Protein AF-A0A3D1CK07-F1 (afdb_monomer_lite)

Radius of gyration: 17.23 Å; chains: 1; bounding box: 51×22×48 Å

Secondary structure (DSSP, 8-state):
------EEEEEEE--STTEEHHHHHHHHSS--HHHHHHHHHTT-EEEEETTEEEE---TTPEEPTT-EEEEEEEHHHHH--PPPP---EE-SS-EE-

pLDDT: mean 89.14, std 11.76, range [35.75, 97.38]

Structure (mmCIF, N/CA/C/O backbone):
data_AF-A0A3D1CK07-F1
#
_entry.id   AF-A0A3D1CK07-F1
#
loop_
_atom_site.group_PDB
_atom_site.id
_atom_site.type_symbol
_atom_site.label_atom_id
_atom_site.label_alt_id
_atom_site.label_comp_id
_atom_site.label_asym_id
_atom_site.label_entity_id
_atom_site.label_seq_id
_atom_site.pdbx_PDB_ins_code
_atom_site.Cartn_x
_atom_site.Cartn_y
_atom_site.Cartn_z
_atom_site.occupancy
_atom_site.B_iso_or_equiv
_atom_site.auth_seq_id
_atom_site.auth_comp_id
_atom_site.auth_asym_id
_atom_site.auth_atom_id
_atom_site.pdbx_PDB_model_num
ATOM 1 N N . MET A 1 1 ? -25.700 5.370 -16.695 1.00 35.75 1 MET A N 1
ATOM 2 C CA . MET A 1 1 ? -25.420 4.467 -15.561 1.00 35.75 1 MET A CA 1
ATOM 3 C C . MET A 1 1 ? -24.383 5.158 -14.708 1.00 35.75 1 MET A C 1
ATOM 5 O O . MET A 1 1 ? -23.292 5.409 -15.203 1.00 35.75 1 MET A O 1
ATOM 9 N N . SER A 1 2 ? -24.767 5.603 -13.516 1.00 37.09 2 SER A N 1
ATOM 10 C CA . SER A 1 2 ? -23.897 6.374 -12.630 1.00 37.09 2 SER A CA 1
ATOM 11 C C . SER A 1 2 ? -22.783 5.462 -12.141 1.00 37.09 2 SER A C 1
ATOM 13 O O . SER A 1 2 ? -22.977 4.671 -11.224 1.00 37.09 2 SER A O 1
ATOM 15 N N . ASP A 1 3 ? -21.649 5.513 -12.829 1.00 44.81 3 ASP A N 1
ATOM 16 C CA . ASP A 1 3 ? -20.440 4.799 -12.460 1.00 44.81 3 ASP A CA 1
ATOM 17 C C . ASP A 1 3 ? -19.940 5.429 -11.156 1.00 44.81 3 ASP A C 1
ATOM 19 O O . ASP A 1 3 ? -19.234 6.444 -11.159 1.00 44.81 3 ASP A O 1
ATOM 23 N N . ASN A 1 4 ? -20.458 4.905 -10.037 1.00 49.38 4 ASN A N 1
ATOM 24 C CA . ASN A 1 4 ? -20.142 5.340 -8.689 1.00 49.38 4 ASN A CA 1
ATOM 25 C C . ASN A 1 4 ? -18.659 5.065 -8.503 1.00 49.38 4 ASN A C 1
ATOM 27 O O . ASN A 1 4 ? -18.219 3.952 -8.220 1.00 49.38 4 ASN A O 1
ATOM 31 N N . THR A 1 5 ? -17.882 6.093 -8.800 1.00 57.84 5 THR A N 1
ATOM 32 C CA . THR A 1 5 ? -16.437 6.065 -8.778 1.00 57.84 5 THR A CA 1
ATOM 33 C C . THR A 1 5 ? -16.081 6.009 -7.308 1.00 57.84 5 THR A C 1
ATOM 35 O O . THR A 1 5 ? -16.035 7.048 -6.659 1.00 57.84 5 THR A O 1
ATOM 38 N N . VAL A 1 6 ? -15.954 4.801 -6.750 1.00 82.06 6 VAL A N 1
ATOM 39 C CA . VAL A 1 6 ? -15.675 4.611 -5.325 1.00 82.06 6 VAL A CA 1
ATOM 40 C C . VAL A 1 6 ? -14.275 5.159 -5.055 1.00 82.06 6 VAL A C 1
ATOM 42 O O . VAL A 1 6 ? -13.268 4.463 -5.210 1.00 82.06 6 VAL A O 1
ATOM 45 N N . ARG A 1 7 ? -14.232 6.448 -4.720 1.00 92.62 7 ARG A N 1
ATOM 46 C CA . ARG A 1 7 ? -13.059 7.190 -4.292 1.00 92.62 7 ARG A CA 1
ATOM 47 C C . ARG A 1 7 ? -13.332 7.724 -2.900 1.00 92.62 7 ARG A C 1
ATOM 49 O O . ARG A 1 7 ? -14.269 8.491 -2.704 1.00 92.62 7 ARG A O 1
ATOM 56 N N . PHE A 1 8 ? -12.513 7.317 -1.946 1.00 94.56 8 PHE A N 1
ATOM 57 C CA . PHE A 1 8 ? -12.646 7.738 -0.562 1.00 94.56 8 PHE A CA 1
ATOM 58 C C . PHE A 1 8 ? -11.297 7.689 0.148 1.00 94.56 8 PHE A C 1
ATOM 60 O O . PHE A 1 8 ? -10.352 7.029 -0.295 1.00 94.56 8 PHE A O 1
ATOM 67 N N . GLU A 1 9 ? -11.220 8.393 1.270 1.00 95.75 9 GLU A N 1
ATOM 68 C CA . GLU A 1 9 ? -10.084 8.322 2.174 1.00 95.75 9 GLU A CA 1
ATOM 69 C C . GLU A 1 9 ? -10.527 7.905 3.572 1.00 95.75 9 GLU A C 1
ATOM 71 O O . GLU A 1 9 ? -11.620 8.249 4.014 1.00 95.75 9 GLU A O 1
ATOM 76 N N . LEU A 1 10 ? -9.662 7.174 4.268 1.00 94.88 10 LEU A N 1
ATOM 77 C CA . LEU A 1 10 ? -9.832 6.830 5.675 1.00 94.88 10 LEU A CA 1
ATOM 78 C C . LEU A 1 10 ? -8.572 7.182 6.446 1.00 94.88 10 LEU A C 1
ATOM 80 O O . LEU A 1 10 ? -7.461 7.052 5.932 1.00 94.88 10 LEU A O 1
ATOM 84 N N . LYS A 1 11 ? -8.763 7.609 7.692 1.00 95.69 11 LYS A N 1
ATOM 85 C CA . LYS A 1 11 ? -7.709 7.891 8.668 1.00 95.69 11 LYS A CA 1
ATOM 86 C C . LYS A 1 11 ? -8.148 7.259 9.985 1.00 95.69 11 LYS A C 1
ATOM 88 O O . LYS A 1 11 ? -9.051 7.768 10.636 1.00 95.69 11 LYS A O 1
ATOM 93 N N . ILE A 1 12 ? -7.552 6.124 10.325 1.00 94.25 12 ILE A N 1
ATOM 94 C CA . ILE A 1 12 ? -7.945 5.280 11.451 1.00 94.25 12 ILE A CA 1
ATOM 95 C C . ILE A 1 12 ? -6.827 5.333 12.498 1.00 94.25 12 ILE A C 1
ATOM 97 O O . ILE A 1 12 ? -5.721 4.848 12.224 1.00 94.25 12 ILE A O 1
ATOM 101 N N . PRO A 1 13 ? -7.058 5.948 13.670 1.00 93.50 13 PRO A N 1
ATOM 102 C CA . PRO A 1 13 ? -6.104 5.888 14.766 1.00 93.50 13 PRO A CA 1
ATOM 103 C C . PRO A 1 13 ? -6.043 4.459 15.315 1.00 93.50 13 PRO A C 1
ATOM 105 O O . PRO A 1 13 ? -7.063 3.809 15.531 1.00 93.50 13 P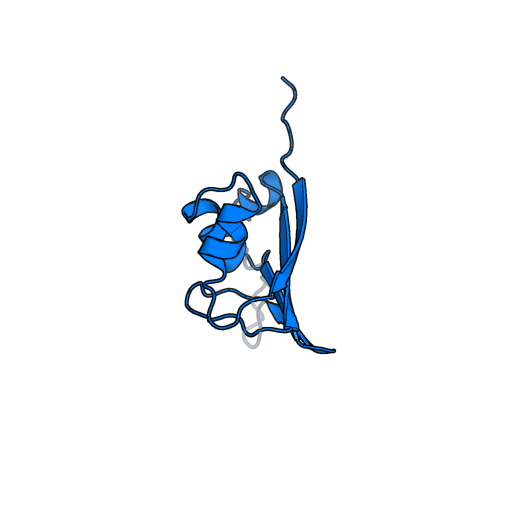RO A O 1
ATOM 108 N N . VAL A 1 14 ? -4.836 3.953 15.538 1.00 91.31 14 VAL A N 1
ATOM 109 C CA . VAL A 1 14 ? -4.622 2.626 16.114 1.00 91.31 14 VAL A CA 1
ATOM 110 C C . VAL A 1 14 ? -4.696 2.758 17.631 1.00 91.31 14 VAL A C 1
ATOM 112 O O . VAL A 1 14 ? -3.755 3.228 18.268 1.00 91.31 14 VAL A O 1
ATOM 115 N N . GLU A 1 15 ? -5.826 2.368 18.217 1.00 86.06 15 GLU A N 1
ATOM 116 C CA . GLU A 1 15 ? -6.035 2.455 19.669 1.00 86.06 15 GLU A CA 1
ATOM 117 C C . GLU A 1 15 ? -5.408 1.266 20.405 1.00 86.06 15 GLU A C 1
ATOM 119 O O . GLU A 1 15 ? -4.635 1.437 21.350 1.00 86.06 15 GLU A O 1
ATOM 124 N N . LYS A 1 16 ? -5.685 0.045 19.934 1.00 78.94 16 LYS A N 1
ATOM 125 C CA . LYS A 1 16 ? -5.120 -1.196 20.480 1.00 78.94 16 LYS A CA 1
ATOM 126 C C . LYS A 1 16 ? -3.889 -1.607 19.677 1.00 78.94 16 LYS A C 1
ATOM 128 O O . LYS A 1 16 ? -3.922 -1.652 18.451 1.00 78.94 16 LYS A O 1
ATOM 133 N N . GLY A 1 17 ? -2.792 -1.900 20.370 1.00 72.75 17 GLY A N 1
ATOM 134 C CA . GLY A 1 17 ? -1.575 -2.411 19.739 1.00 72.75 17 GLY A CA 1
ATOM 135 C C . GLY A 1 17 ? -1.724 -3.859 19.258 1.00 72.75 17 GLY A C 1
ATOM 136 O O . GLY A 1 17 ? -2.557 -4.607 19.761 1.00 72.75 17 GLY A O 1
ATOM 137 N N .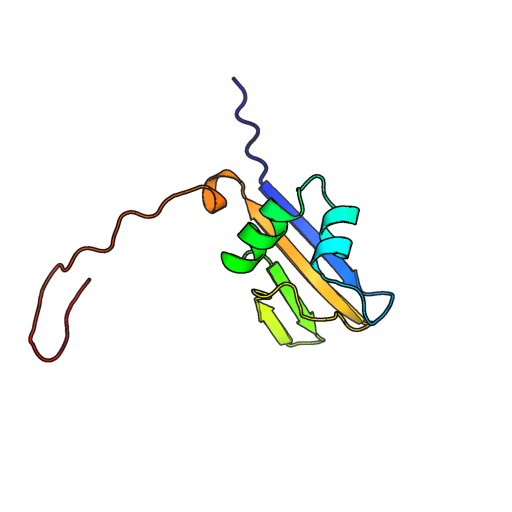 SER A 1 18 ? -0.871 -4.255 18.314 1.00 71.81 18 SER A N 1
ATOM 138 C CA . SER A 1 18 ? -0.816 -5.585 17.685 1.00 71.81 18 SER A CA 1
ATOM 139 C C . SER A 1 18 ? -2.019 -5.950 16.809 1.00 71.81 18 SER A C 1
ATOM 141 O O . SER A 1 18 ? -2.304 -7.128 16.609 1.00 71.81 18 SER A O 1
ATOM 143 N N . VAL A 1 19 ? -2.709 -4.954 16.250 1.00 81.31 19 VAL A N 1
ATOM 144 C CA . VAL A 1 19 ? -3.812 -5.188 15.309 1.00 81.31 19 VAL A CA 1
ATOM 145 C C . VAL A 1 19 ? -3.266 -5.358 13.890 1.00 81.31 19 VAL A C 1
ATOM 147 O O . VAL A 1 19 ? -2.337 -4.662 13.466 1.00 81.31 19 VAL A O 1
ATOM 150 N N . ASN A 1 20 ? -3.850 -6.299 13.149 1.00 89.19 20 ASN A N 1
ATOM 151 C CA . ASN A 1 20 ? -3.575 -6.505 11.733 1.00 89.19 20 ASN A CA 1
ATOM 152 C C . ASN A 1 20 ? -4.188 -5.364 10.906 1.00 89.19 20 ASN A C 1
ATOM 154 O O . ASN A 1 20 ? -5.387 -5.102 10.989 1.00 89.19 20 ASN A O 1
ATOM 158 N N . ALA A 1 21 ? -3.379 -4.720 10.064 1.00 90.56 21 ALA A N 1
ATOM 159 C CA . ALA A 1 21 ? -3.829 -3.616 9.219 1.00 90.56 21 ALA A CA 1
ATOM 160 C C . ALA A 1 21 ? -4.966 -3.999 8.257 1.00 90.56 21 ALA A C 1
ATOM 162 O O . ALA A 1 21 ? -5.792 -3.149 7.938 1.00 90.56 21 ALA A O 1
ATOM 163 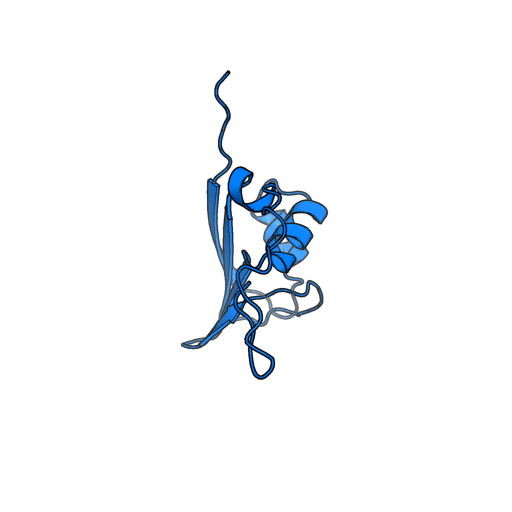N N . ILE A 1 22 ? -5.022 -5.253 7.788 1.00 92.25 22 ILE A N 1
ATOM 164 C CA . ILE A 1 22 ? -6.116 -5.702 6.913 1.00 92.25 22 ILE A CA 1
ATOM 165 C C . ILE A 1 22 ? -7.436 -5.719 7.664 1.00 92.25 22 ILE A C 1
ATOM 167 O O . ILE A 1 22 ? -8.423 -5.219 7.138 1.00 92.25 22 ILE A O 1
ATOM 171 N N . ASP A 1 23 ? -7.453 -6.331 8.846 1.00 90.88 23 ASP A N 1
ATOM 172 C CA . ASP A 1 23 ? -8.689 -6.500 9.605 1.00 90.88 23 ASP A CA 1
ATOM 173 C C . ASP A 1 23 ? -9.192 -5.131 10.075 1.00 90.88 23 ASP A C 1
ATOM 175 O O . ASP A 1 23 ? -10.350 -4.805 9.850 1.00 90.88 23 ASP A O 1
ATOM 179 N N . LEU A 1 24 ? -8.283 -4.256 10.528 1.00 91.56 24 LEU A N 1
ATOM 180 C CA . LEU A 1 24 ? -8.630 -2.873 10.857 1.00 91.56 24 LEU A CA 1
ATOM 181 C C . LEU A 1 24 ? -9.208 -2.102 9.659 1.00 91.56 24 LEU A C 1
ATOM 183 O O . LEU A 1 24 ? -10.126 -1.313 9.822 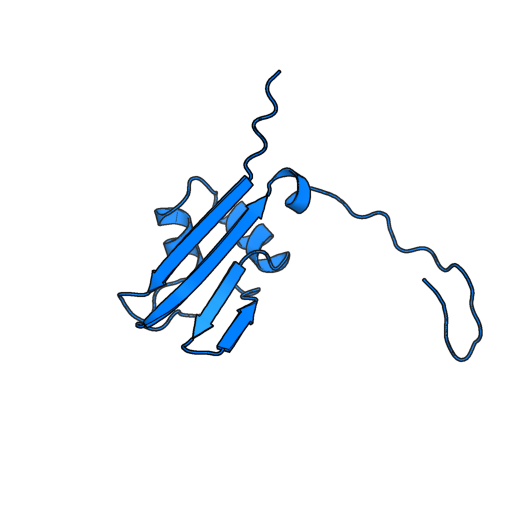1.00 91.56 24 LEU A O 1
ATOM 187 N N . LEU A 1 25 ? -8.698 -2.295 8.441 1.00 92.50 25 LEU A N 1
ATOM 188 C CA . LEU A 1 25 ? -9.291 -1.646 7.267 1.00 92.50 25 LEU A CA 1
ATOM 189 C C . LEU A 1 25 ? -10.649 -2.254 6.907 1.00 92.50 25 LEU A C 1
ATOM 191 O O . LEU A 1 25 ? -11.557 -1.508 6.555 1.00 92.50 25 LEU A O 1
ATOM 195 N N . ALA A 1 26 ? -10.794 -3.576 7.000 1.00 92.62 26 ALA A N 1
ATOM 196 C CA . ALA A 1 26 ? -12.036 -4.276 6.679 1.00 92.62 26 ALA A CA 1
ATOM 197 C C . ALA A 1 26 ? -13.185 -3.894 7.625 1.00 92.62 26 ALA A C 1
ATOM 199 O O . ALA A 1 26 ? -14.325 -3.813 7.185 1.00 92.62 26 ALA A O 1
ATOM 200 N N . ASP A 1 27 ? -12.882 -3.596 8.888 1.00 92.44 27 ASP A N 1
ATOM 201 C CA . ASP A 1 27 ? -13.883 -3.158 9.867 1.00 92.44 27 ASP A CA 1
ATOM 202 C C . ASP A 1 27 ? -14.358 -1.711 9.628 1.00 92.44 27 ASP A C 1
ATOM 204 O O . ASP A 1 27 ? -15.425 -1.313 10.089 1.00 92.44 27 ASP A O 1
ATOM 208 N N . HIS A 1 28 ? -13.578 -0.913 8.891 1.00 92.62 28 HIS A N 1
ATOM 209 C CA . HIS A 1 28 ? -13.832 0.511 8.656 1.00 92.62 28 HIS A CA 1
ATOM 210 C C . HIS A 1 28 ? -14.235 0.845 7.208 1.00 92.62 28 HIS A C 1
ATOM 212 O O . HIS A 1 28 ? -14.456 2.016 6.892 1.00 92.62 28 HIS A O 1
ATOM 218 N N . CYS A 1 29 ? -14.316 -0.142 6.307 1.00 91.00 29 CYS A N 1
ATOM 219 C CA . CYS A 1 29 ? -14.780 0.062 4.935 1.00 91.00 29 CYS A CA 1
ATOM 220 C C . CYS A 1 29 ? -15.404 -1.191 4.322 1.00 91.00 29 CYS A C 1
ATOM 222 O O . CYS A 1 29 ? -15.059 -2.312 4.669 1.00 91.00 29 CYS A O 1
ATOM 224 N N . GLU A 1 30 ? -16.247 -1.002 3.311 1.00 91.25 30 GLU A N 1
ATOM 225 C CA . GLU A 1 30 ? -16.895 -2.090 2.565 1.00 91.25 30 GLU A CA 1
ATOM 226 C C . GLU A 1 30 ? -15.975 -2.715 1.491 1.00 91.25 30 GLU A C 1
ATOM 228 O O . GLU A 1 30 ? -16.410 -3.072 0.396 1.00 91.25 30 GLU A O 1
ATOM 233 N N . LEU A 1 31 ? -14.670 -2.822 1.763 1.00 91.56 31 LEU A N 1
ATOM 234 C CA . LEU A 1 31 ? -13.722 -3.485 0.866 1.00 91.56 31 LEU A CA 1
ATOM 235 C C . LEU A 1 31 ? -13.469 -4.922 1.314 1.00 91.56 31 LEU A C 1
ATOM 237 O O . LEU A 1 31 ? -13.191 -5.202 2.479 1.00 91.56 31 LEU A O 1
ATOM 241 N N . SER A 1 32 ? -13.448 -5.848 0.357 1.00 92.69 32 SER A N 1
ATOM 242 C CA . SER A 1 32 ? -12.974 -7.205 0.626 1.00 92.69 32 SER A CA 1
ATOM 243 C C . SER A 1 32 ? -11.497 -7.202 1.037 1.00 92.69 32 SER A C 1
ATOM 245 O O . SER A 1 32 ? -10.691 -6.380 0.585 1.00 92.69 32 SER A O 1
ATOM 247 N N . ARG A 1 33 ? -11.082 -8.211 1.813 1.00 92.50 33 ARG A N 1
ATOM 248 C CA . ARG A 1 33 ? -9.664 -8.413 2.174 1.00 92.50 33 ARG A CA 1
ATOM 249 C C . ARG A 1 33 ? -8.745 -8.485 0.947 1.00 92.50 33 ARG A C 1
ATOM 251 O O . ARG A 1 33 ? -7.586 -8.080 1.024 1.00 92.50 33 ARG A O 1
ATOM 258 N N . GLN A 1 34 ? -9.241 -8.985 -0.188 1.00 92.75 34 GLN A N 1
ATOM 259 C CA . GLN A 1 34 ? -8.495 -9.018 -1.447 1.00 92.75 34 GLN A CA 1
ATOM 260 C C . GLN A 1 34 ? -8.286 -7.611 -2.025 1.00 92.75 34 GLN A C 1
ATOM 262 O O . GLN A 1 34 ? -7.157 -7.274 -2.383 1.00 92.75 34 GLN A O 1
ATOM 267 N N . GLN A 1 35 ? -9.329 -6.776 -2.060 1.00 93.25 35 GLN A N 1
ATOM 268 C CA . GLN A 1 35 ? -9.224 -5.377 -2.495 1.00 93.25 35 GLN A CA 1
ATOM 269 C C . GLN A 1 35 ? -8.283 -4.578 -1.589 1.00 93.25 35 GLN A C 1
ATOM 271 O O . GLN A 1 35 ? -7.472 -3.800 -2.087 1.00 93.25 35 GLN A O 1
ATOM 276 N N . ILE A 1 36 ? -8.320 -4.821 -0.276 1.00 93.75 36 ILE A N 1
ATOM 277 C CA . ILE A 1 36 ? -7.396 -4.193 0.678 1.00 93.75 36 ILE A CA 1
ATOM 278 C C . ILE A 1 36 ? -5.949 -4.599 0.372 1.00 93.75 36 ILE A C 1
ATOM 280 O O . ILE A 1 36 ? -5.087 -3.734 0.228 1.00 93.75 36 ILE A O 1
ATOM 284 N N . LYS A 1 37 ? -5.663 -5.897 0.185 1.00 93.75 37 LYS A N 1
ATOM 285 C CA . LYS A 1 37 ? -4.318 -6.372 -0.201 1.00 93.75 37 LYS A CA 1
ATOM 286 C C . LYS A 1 37 ? -3.841 -5.750 -1.514 1.00 93.75 37 LYS A C 1
ATOM 288 O O . LYS A 1 37 ? -2.684 -5.340 -1.616 1.00 93.75 37 LYS A O 1
ATOM 293 N N . GLN A 1 38 ? -4.724 -5.650 -2.505 1.00 93.88 38 GLN A N 1
ATOM 294 C CA . GLN A 1 38 ? -4.423 -5.011 -3.783 1.00 93.88 38 GLN A CA 1
ATOM 295 C C . GLN A 1 38 ? -4.087 -3.524 -3.581 1.00 93.88 38 GLN A C 1
ATOM 297 O O . GLN A 1 38 ? -3.039 -3.076 -4.048 1.00 93.88 38 GLN A O 1
ATOM 302 N N . ALA A 1 39 ? -4.900 -2.785 -2.821 1.00 94.38 39 ALA A N 1
ATOM 303 C CA . ALA A 1 39 ? -4.660 -1.385 -2.477 1.00 94.38 39 ALA A CA 1
ATOM 304 C C . ALA A 1 39 ? -3.316 -1.193 -1.744 1.00 94.38 39 ALA A C 1
ATOM 306 O O . ALA A 1 39 ? -2.524 -0.326 -2.119 1.00 94.38 39 ALA A O 1
ATOM 307 N N . MET A 1 40 ? -2.998 -2.049 -0.766 1.00 94.88 4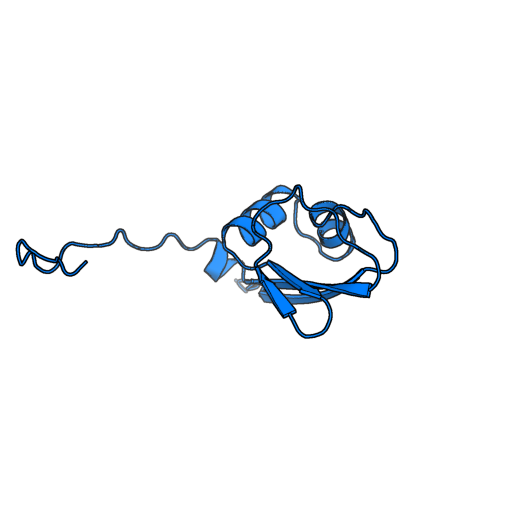0 MET A N 1
ATOM 308 C CA . MET A 1 40 ? -1.699 -2.056 -0.081 1.00 94.88 40 MET A CA 1
ATOM 309 C C . MET A 1 40 ? -0.545 -2.253 -1.070 1.00 94.88 40 MET A C 1
ATOM 311 O O . MET A 1 40 ? 0.394 -1.456 -1.091 1.00 94.88 40 MET A O 1
ATOM 315 N N . SER A 1 41 ? -0.624 -3.270 -1.935 1.00 94.06 41 SER A N 1
ATOM 316 C CA . SER A 1 41 ? 0.428 -3.566 -2.920 1.00 94.06 41 SER A CA 1
ATOM 317 C C . SER A 1 41 ? 0.658 -2.412 -3.904 1.00 94.06 41 SER A C 1
ATOM 319 O O . SER A 1 41 ? 1.803 -2.094 -4.230 1.00 94.06 41 SER A O 1
ATOM 321 N N . LYS A 1 42 ? -0.423 -1.717 -4.285 1.00 94.25 42 LYS A N 1
ATOM 322 C CA . LYS A 1 42 ? -0.422 -0.534 -5.157 1.00 94.25 42 LYS A CA 1
ATOM 323 C C . LYS A 1 42 ? -0.064 0.762 -4.417 1.00 94.25 42 LYS A C 1
ATOM 325 O O . LYS A 1 42 ? 0.011 1.822 -5.026 1.00 94.25 42 LYS A O 1
ATOM 330 N N . GLY A 1 43 ? 0.238 0.689 -3.118 1.00 93.81 43 GLY A N 1
ATOM 331 C CA . GLY A 1 43 ? 0.745 1.813 -2.329 1.00 93.81 43 GLY A CA 1
ATOM 332 C C . GLY A 1 43 ? -0.314 2.824 -1.886 1.00 93.81 43 GLY A C 1
ATOM 333 O O . GLY A 1 43 ? 0.051 3.946 -1.540 1.00 93.81 43 GLY A O 1
ATOM 334 N N . ALA A 1 44 ? -1.589 2.430 -1.877 1.00 95.62 44 ALA A N 1
ATOM 335 C CA . ALA A 1 44 ? -2.711 3.256 -1.427 1.00 95.62 44 ALA A CA 1
ATOM 336 C C . ALA A 1 44 ? -2.834 3.352 0.104 1.00 95.62 44 ALA A C 1
ATOM 338 O O . ALA A 1 44 ? -3.554 4.211 0.608 1.00 95.62 44 ALA A O 1
ATOM 339 N N . VAL A 1 45 ? -2.136 2.488 0.848 1.00 96.00 45 VAL A N 1
ATOM 340 C CA . VAL A 1 45 ? -2.165 2.459 2.316 1.00 96.00 45 VAL A CA 1
ATOM 341 C C . VAL A 1 45 ? -0.887 3.057 2.890 1.00 96.00 45 VAL A C 1
ATOM 343 O O . VAL A 1 45 ? 0.226 2.723 2.470 1.00 96.00 45 VAL A O 1
ATOM 346 N N . TRP A 1 46 ? -1.051 3.919 3.884 1.00 95.88 46 TRP A N 1
ATOM 347 C CA . TRP A 1 46 ? 0.013 4.624 4.579 1.00 95.88 46 TRP A CA 1
ATOM 348 C C . TRP A 1 46 ? -0.112 4.425 6.081 1.00 95.88 46 TRP A C 1
ATOM 350 O O . TRP A 1 46 ? -1.204 4.288 6.619 1.00 95.88 46 TRP A O 1
ATOM 360 N N . LEU A 1 47 ? 1.030 4.411 6.752 1.00 94.75 47 LEU A N 1
ATOM 361 C CA . LEU A 1 47 ? 1.127 4.347 8.197 1.00 94.75 47 LEU A CA 1
ATOM 362 C C . LEU A 1 47 ? 1.945 5.538 8.676 1.00 94.75 47 LEU A C 1
ATOM 364 O O . LEU A 1 47 ? 3.118 5.677 8.311 1.00 94.75 47 LEU A O 1
ATOM 368 N N . GLN A 1 48 ? 1.335 6.370 9.505 1.00 94.50 48 GLN A N 1
ATOM 369 C CA . GLN A 1 48 ? 1.989 7.489 10.154 1.00 94.50 48 GLN A CA 1
ATOM 370 C C . GLN A 1 48 ? 2.310 7.138 11.610 1.00 94.50 48 GLN A C 1
ATOM 372 O O . GLN A 1 48 ? 1.461 6.683 12.371 1.00 94.50 48 GLN A O 1
ATOM 377 N N . LYS A 1 49 ? 3.565 7.367 11.997 1.00 91.69 49 LYS A N 1
ATOM 378 C CA . LYS A 1 49 ? 4.090 7.211 13.354 1.00 91.69 49 LYS A CA 1
ATOM 379 C C . LYS A 1 49 ? 4.765 8.517 13.763 1.00 91.69 49 LYS A C 1
ATOM 381 O O . LYS A 1 49 ? 5.882 8.816 13.327 1.00 91.69 49 LYS A O 1
ATOM 386 N N . GLY A 1 50 ? 4.075 9.320 14.571 1.00 89.50 50 GLY A N 1
ATOM 387 C CA . GLY A 1 50 ? 4.509 10.678 14.906 1.00 89.50 50 GLY A CA 1
ATOM 388 C C . GLY A 1 50 ? 4.676 11.535 13.645 1.00 89.50 50 GLY A C 1
ATOM 389 O O . GLY A 1 50 ? 3.719 11.743 12.904 1.00 89.50 50 GLY A O 1
ATOM 390 N N . LYS A 1 51 ? 5.907 12.001 13.385 1.00 90.25 51 LYS A N 1
ATOM 391 C CA . LYS A 1 51 ? 6.265 12.806 12.198 1.00 90.25 51 LYS A CA 1
ATOM 392 C C . LYS A 1 51 ? 6.628 11.979 10.954 1.00 90.25 51 LYS A C 1
ATOM 394 O O . LYS A 1 51 ? 6.872 12.555 9.900 1.00 90.25 51 LYS A O 1
ATOM 399 N N . ARG A 1 52 ? 6.750 10.651 11.069 1.00 92.50 52 ARG A N 1
ATOM 400 C CA . ARG A 1 52 ? 7.174 9.780 9.961 1.00 92.50 52 ARG A CA 1
ATOM 401 C C . ARG A 1 52 ? 5.965 9.114 9.320 1.00 92.50 52 ARG A C 1
ATOM 403 O O . ARG A 1 52 ? 5.222 8.432 10.018 1.00 92.50 52 ARG A O 1
ATOM 410 N N . THR A 1 53 ? 5.842 9.218 8.002 1.00 94.19 53 THR A N 1
ATOM 411 C CA . THR A 1 53 ? 4.784 8.560 7.222 1.00 94.19 53 THR A CA 1
ATOM 412 C C . THR A 1 53 ? 5.415 7.639 6.188 1.00 94.19 53 THR A C 1
ATOM 414 O O . THR A 1 53 ? 6.324 8.037 5.463 1.00 94.19 53 THR A O 1
ATOM 417 N N . GLN A 1 54 ? 4.966 6.387 6.138 1.00 93.94 54 GLN A N 1
ATOM 418 C CA . GLN A 1 54 ? 5.510 5.370 5.237 1.00 93.94 54 GLN A CA 1
ATOM 419 C C . GLN A 1 54 ? 4.391 4.593 4.551 1.00 93.94 54 GLN A C 1
ATOM 421 O O . GLN A 1 54 ? 3.354 4.325 5.155 1.00 93.94 54 GLN A O 1
ATOM 426 N N . ARG A 1 55 ? 4.617 4.177 3.302 1.00 94.62 55 ARG A N 1
ATOM 427 C CA . ARG A 1 55 ? 3.685 3.290 2.599 1.00 94.62 55 ARG A CA 1
ATOM 428 C C . ARG A 1 55 ? 3.696 1.905 3.229 1.00 94.62 55 ARG A C 1
ATOM 430 O O . ARG A 1 55 ? 4.759 1.311 3.420 1.00 94.62 55 ARG A O 1
ATOM 437 N N . LEU A 1 56 ? 2.513 1.364 3.482 1.00 93.06 56 LEU A N 1
ATOM 438 C CA . LEU A 1 56 ? 2.342 0.021 4.003 1.00 93.06 56 LEU A CA 1
ATOM 439 C C . LEU A 1 56 ? 1.937 -0.935 2.878 1.00 93.06 56 LEU A C 1
ATOM 441 O O . LEU A 1 56 ? 0.767 -1.046 2.528 1.00 93.06 56 LEU A O 1
ATOM 445 N N . ARG A 1 57 ? 2.925 -1.632 2.306 1.00 89.81 57 ARG A N 1
ATOM 446 C CA . ARG A 1 57 ? 2.705 -2.541 1.165 1.00 89.81 57 ARG A CA 1
ATOM 447 C C . ARG A 1 57 ? 2.471 -4.002 1.537 1.00 89.81 57 ARG A C 1
ATOM 449 O O . ARG A 1 57 ? 1.927 -4.750 0.734 1.00 89.81 57 ARG A O 1
ATOM 456 N N . ARG A 1 58 ? 2.906 -4.426 2.728 1.00 82.44 58 ARG A N 1
ATOM 457 C CA . ARG A 1 58 ? 2.752 -5.807 3.208 1.00 82.44 58 ARG A CA 1
ATOM 458 C C . ARG A 1 58 ? 1.718 -5.873 4.323 1.00 82.44 58 ARG A C 1
ATOM 460 O O . ARG A 1 58 ? 1.772 -5.089 5.265 1.00 82.44 58 ARG A O 1
ATOM 467 N N . ALA A 1 59 ? 0.836 -6.858 4.209 1.00 74.00 59 ALA A N 1
ATOM 468 C CA . ALA A 1 59 ? -0.239 -7.156 5.150 1.00 74.00 59 ALA A CA 1
ATOM 469 C C . ALA A 1 59 ? 0.234 -7.632 6.530 1.00 74.00 59 ALA A C 1
ATOM 471 O O . ALA A 1 59 ? -0.496 -7.519 7.501 1.00 74.00 59 ALA A O 1
ATOM 472 N N . THR A 1 60 ? 1.446 -8.177 6.620 1.00 75.12 60 THR A N 1
ATOM 473 C CA . THR A 1 60 ? 1.961 -8.849 7.823 1.00 75.12 60 THR A CA 1
ATOM 474 C C . THR A 1 60 ? 2.515 -7.900 8.882 1.00 75.12 60 THR A C 1
ATOM 476 O O . THR A 1 60 ? 3.086 -8.353 9.871 1.00 75.12 60 THR A O 1
ATOM 479 N N . LYS A 1 61 ? 2.413 -6.583 8.683 1.00 76.25 61 LYS A N 1
ATOM 480 C CA . LYS A 1 61 ? 2.915 -5.624 9.663 1.00 76.25 61 LYS A CA 1
ATOM 481 C C . LYS A 1 61 ? 1.868 -5.403 10.750 1.00 76.25 61 LYS A C 1
ATOM 483 O O . LYS A 1 61 ? 0.780 -4.911 10.463 1.00 76.25 61 LYS A O 1
ATOM 488 N N . ASN A 1 62 ? 2.248 -5.695 11.987 1.00 83.25 62 ASN A N 1
ATOM 489 C CA . ASN A 1 62 ? 1.453 -5.345 13.156 1.00 83.25 62 ASN A CA 1
ATOM 490 C C . ASN A 1 62 ? 1.497 -3.833 13.393 1.00 83.25 62 ASN A C 1
ATOM 492 O O . ASN A 1 62 ? 2.559 -3.210 13.282 1.00 83.25 62 ASN A O 1
ATOM 496 N N . LEU A 1 63 ? 0.338 -3.264 13.714 1.00 86.12 63 LEU A N 1
ATOM 497 C CA . LEU A 1 63 ? 0.187 -1.853 14.047 1.00 86.12 63 LEU A CA 1
ATOM 498 C C . LEU A 1 63 ? 0.361 -1.640 15.549 1.00 86.12 63 LEU A C 1
ATOM 500 O O . LEU A 1 63 ? -0.118 -2.437 16.356 1.00 86.12 63 LEU A O 1
ATOM 504 N N . ASN A 1 64 ? 1.040 -0.565 15.935 1.00 86.12 64 ASN A N 1
ATOM 505 C CA . ASN A 1 64 ? 1.219 -0.203 17.339 1.00 86.12 64 ASN A CA 1
ATOM 506 C C . ASN A 1 64 ? 0.230 0.888 17.741 1.00 86.12 64 ASN A C 1
ATOM 508 O O . ASN A 1 64 ? -0.132 1.734 16.925 1.00 86.12 64 ASN A O 1
ATOM 512 N N . SER A 1 65 ? -0.156 0.897 19.018 1.00 88.12 65 SER A N 1
ATOM 513 C CA . SER A 1 65 ? -0.998 1.963 19.563 1.00 88.12 65 SER A CA 1
ATOM 514 C C . SER A 1 65 ? -0.345 3.337 19.354 1.00 88.12 65 SER A C 1
ATOM 516 O O . SER A 1 65 ? 0.876 3.478 19.481 1.00 88.12 65 SER A O 1
ATOM 518 N N . GLY A 1 66 ? -1.150 4.335 18.992 1.00 88.88 66 GLY A N 1
ATOM 519 C CA . GLY A 1 66 ? -0.694 5.695 18.689 1.00 88.88 66 GLY A CA 1
ATOM 520 C C . GLY A 1 66 ? -0.173 5.900 17.260 1.00 88.88 66 GLY A C 1
ATOM 521 O O . GLY A 1 66 ? 0.274 6.998 16.922 1.00 88.88 66 GLY A O 1
ATOM 522 N N . GLU A 1 67 ? -0.220 4.876 16.407 1.00 93.31 67 GLU A N 1
ATOM 523 C CA . GLU A 1 67 ? -0.014 5.025 14.963 1.00 93.31 67 GLU A CA 1
ATOM 524 C C . GLU A 1 67 ? -1.326 5.431 14.266 1.00 93.31 67 GLU A C 1
ATOM 526 O O . GLU A 1 67 ? -2.420 5.200 14.777 1.00 93.31 67 GLU A O 1
ATOM 531 N N . LEU A 1 68 ? -1.227 6.045 13.087 1.00 94.44 68 LEU A N 1
ATOM 532 C CA . LEU A 1 68 ? -2.374 6.428 12.263 1.00 94.44 68 LEU A CA 1
ATOM 533 C C . LEU A 1 68 ? -2.311 5.681 10.932 1.00 94.44 68 LEU A C 1
ATOM 535 O O . LEU A 1 68 ? -1.381 5.875 10.144 1.00 94.44 68 LEU A O 1
ATOM 539 N N . LEU A 1 69 ? -3.301 4.829 10.679 1.00 94.75 69 LEU A N 1
ATOM 540 C CA . LEU A 1 69 ? -3.443 4.116 9.418 1.00 94.75 69 LEU A CA 1
ATOM 541 C C . LEU A 1 69 ? -4.278 4.953 8.453 1.00 94.75 69 LEU A C 1
ATOM 543 O O . LEU A 1 69 ? -5.355 5.424 8.802 1.00 94.75 69 LEU A O 1
ATOM 547 N N . GLN A 1 70 ? -3.794 5.139 7.232 1.00 96.00 70 GLN A N 1
ATOM 548 C CA . GLN A 1 70 ? -4.474 5.932 6.218 1.00 96.00 70 GLN A CA 1
ATOM 549 C C . GLN A 1 70 ? -4.662 5.106 4.948 1.00 96.00 70 GLN A C 1
ATOM 551 O O . GLN A 1 70 ? -3.729 4.443 4.495 1.00 96.00 70 GLN A O 1
ATOM 556 N N . LEU A 1 71 ? -5.848 5.166 4.353 1.00 95.56 71 LEU A N 1
ATOM 557 C CA . LEU A 1 71 ? -6.156 4.548 3.064 1.00 95.56 71 LEU A CA 1
ATOM 558 C C . LEU A 1 71 ? -6.639 5.634 2.105 1.00 95.56 71 LEU A C 1
ATOM 560 O O . LEU A 1 71 ? -7.537 6.392 2.448 1.00 95.5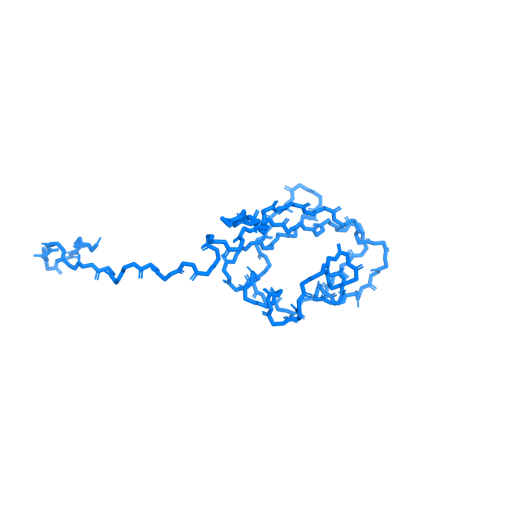6 71 LEU A O 1
ATOM 564 N N . TYR A 1 72 ? -6.068 5.667 0.904 1.00 95.69 72 TYR A N 1
ATOM 565 C CA . TYR A 1 72 ? -6.506 6.514 -0.205 1.00 95.69 72 TYR A CA 1
ATOM 566 C C . TYR A 1 72 ? -6.983 5.616 -1.339 1.00 95.69 72 TYR A C 1
ATOM 568 O O . TYR A 1 72 ? -6.187 5.167 -2.165 1.00 95.69 72 TYR A O 1
ATOM 576 N N . TYR A 1 73 ? -8.271 5.292 -1.340 1.00 95.12 73 TYR A N 1
ATOM 577 C CA . TYR A 1 73 ? -8.842 4.354 -2.292 1.00 95.12 73 TYR A CA 1
ATOM 578 C C . TYR A 1 73 ? -9.465 5.104 -3.465 1.00 95.12 73 TYR A C 1
ATOM 580 O O . TYR A 1 73 ? -10.252 6.025 -3.276 1.00 95.12 73 TYR A O 1
ATOM 588 N N . ASP A 1 74 ? -9.129 4.685 -4.678 1.00 94.50 74 ASP A N 1
ATOM 589 C CA . ASP A 1 74 ? -9.818 5.062 -5.907 1.00 94.50 74 ASP A CA 1
ATOM 590 C C . ASP A 1 74 ? -9.916 3.794 -6.751 1.00 94.50 74 ASP A C 1
ATOM 592 O O . ASP A 1 74 ? -8.904 3.294 -7.247 1.00 94.50 74 ASP A O 1
ATOM 596 N N . LYS A 1 75 ? -11.126 3.233 -6.863 1.00 92.12 75 LYS A N 1
ATOM 597 C CA . LYS A 1 75 ? -11.346 1.966 -7.567 1.00 92.12 75 LYS A CA 1
ATOM 598 C C . LYS A 1 75 ? -10.866 2.029 -9.013 1.00 92.12 75 LYS A C 1
ATOM 600 O O . LYS A 1 75 ? -10.193 1.109 -9.464 1.00 92.12 75 LYS A O 1
ATOM 605 N N . ARG A 1 76 ? -11.185 3.110 -9.731 1.00 91.44 76 ARG A N 1
ATOM 606 C CA . ARG A 1 76 ? -10.820 3.246 -11.146 1.00 91.44 76 ARG A CA 1
ATOM 607 C C . ARG A 1 76 ? -9.310 3.329 -11.301 1.00 91.44 76 ARG A C 1
ATOM 609 O O . ARG A 1 76 ? -8.770 2.656 -12.168 1.00 91.44 76 ARG A O 1
ATOM 616 N N . LEU A 1 77 ? -8.632 4.119 -10.470 1.00 91.62 77 LEU A N 1
ATOM 617 C CA . LEU A 1 77 ? -7.172 4.230 -10.514 1.00 91.62 77 LEU A CA 1
ATOM 618 C C . LEU A 1 77 ? -6.494 2.911 -10.138 1.00 91.62 77 LEU A C 1
ATOM 620 O O . LEU A 1 77 ? -5.517 2.510 -10.765 1.00 91.62 77 LEU A O 1
ATOM 624 N N . LEU A 1 78 ? -7.001 2.228 -9.113 1.00 92.06 78 LEU A N 1
ATOM 625 C CA . LEU A 1 78 ? -6.427 0.966 -8.676 1.00 92.06 78 LEU A CA 1
ATOM 626 C C . LEU A 1 78 ? -6.685 -0.146 -9.685 1.00 92.06 78 LEU A C 1
ATOM 628 O O . LEU A 1 78 ? -5.791 -0.954 -9.871 1.00 92.06 78 LEU A O 1
ATOM 632 N N . ASP A 1 79 ? -7.825 -0.198 -10.366 1.00 92.00 79 ASP A N 1
ATOM 633 C CA . ASP A 1 79 ? -8.126 -1.246 -11.352 1.00 92.00 79 ASP A CA 1
ATOM 634 C C . ASP A 1 79 ? -7.496 -0.983 -12.735 1.00 92.00 79 ASP A C 1
ATOM 636 O O . ASP A 1 79 ? -7.483 -1.875 -13.586 1.00 92.00 79 ASP A O 1
ATOM 640 N N . GLN A 1 80 ? -6.908 0.198 -12.961 1.00 92.19 80 GLN A N 1
ATOM 641 C CA . GLN A 1 80 ? -6.194 0.504 -14.200 1.00 92.19 80 GLN A CA 1
ATOM 642 C C . GLN A 1 80 ? -5.002 -0.431 -14.422 1.00 92.19 80 GLN A C 1
ATOM 644 O O . GLN A 1 80 ? -4.194 -0.700 -13.527 1.00 92.19 80 GLN A O 1
ATOM 649 N N . THR A 1 81 ? -4.875 -0.884 -15.667 1.00 91.56 81 THR A N 1
ATOM 650 C CA . THR A 1 81 ? -3.679 -1.567 -16.158 1.00 91.56 81 THR A CA 1
ATOM 651 C C . THR A 1 81 ? -2.825 -0.534 -16.890 1.00 91.56 81 THR A C 1
ATOM 653 O O . THR A 1 81 ? -3.277 -0.017 -17.913 1.00 91.56 81 THR A O 1
ATOM 656 N N . PRO A 1 82 ? -1.633 -0.176 -16.375 1.00 90.12 82 PRO A N 1
ATOM 657 C CA . PRO A 1 82 ? -0.760 0.757 -17.070 1.00 90.12 82 PRO A CA 1
ATOM 658 C C . PRO A 1 82 ? -0.288 0.142 -18.389 1.00 90.12 82 PRO A C 1
ATOM 660 O O . PRO A 1 82 ? -0.062 -1.068 -18.477 1.00 90.12 82 PRO A O 1
ATOM 663 N N . VAL A 1 83 ? -0.127 0.983 -19.410 1.00 92.94 83 VAL A N 1
ATOM 664 C CA . VAL A 1 83 ? 0.476 0.560 -20.678 1.00 92.94 83 VAL A CA 1
ATOM 665 C C . VAL A 1 83 ? 1.903 0.076 -20.393 1.00 92.94 83 VAL A C 1
ATOM 667 O O . VAL A 1 83 ? 2.603 0.723 -19.606 1.00 92.94 83 VAL A O 1
ATOM 670 N N . PRO A 1 84 ? 2.347 -1.046 -20.989 1.00 93.12 84 PRO A N 1
ATOM 671 C CA . PRO A 1 84 ? 3.726 -1.488 -20.852 1.00 93.12 84 PRO A CA 1
ATOM 672 C C . PRO A 1 84 ? 4.702 -0.367 -21.245 1.00 93.12 84 PRO A C 1
ATOM 674 O O . PRO A 1 84 ? 4.461 0.306 -22.253 1.00 93.12 84 PRO A O 1
ATOM 677 N N . PRO A 1 85 ? 5.789 -0.151 -20.481 1.00 94.06 85 PRO A N 1
ATOM 678 C CA . PRO A 1 85 ? 6.800 0.833 -20.850 1.00 94.06 85 PRO A CA 1
ATOM 679 C C . PRO A 1 85 ? 7.409 0.461 -22.204 1.00 94.06 85 PRO A C 1
ATOM 681 O O . PRO A 1 85 ? 7.551 -0.723 -22.527 1.00 94.06 85 PRO A O 1
ATOM 684 N N . LYS A 1 86 ? 7.766 1.468 -23.000 1.00 95.94 86 LYS A N 1
ATOM 685 C CA . LYS A 1 86 ? 8.309 1.268 -24.343 1.00 95.94 86 LYS A CA 1
ATOM 686 C C . LYS A 1 86 ? 9.676 1.920 -24.410 1.00 95.94 86 LYS A C 1
ATOM 688 O O . LYS A 1 86 ? 9.773 3.131 -24.288 1.00 95.94 86 LYS A O 1
ATOM 693 N N . LEU A 1 87 ? 10.697 1.127 -24.729 1.00 96.62 87 LEU A N 1
ATOM 694 C CA . LEU A 1 87 ? 12.022 1.647 -25.052 1.00 96.62 87 LEU A CA 1
ATOM 695 C C . LEU A 1 87 ? 11.900 2.696 -26.168 1.00 96.62 87 LEU A C 1
ATOM 697 O O . LEU A 1 87 ? 11.533 2.378 -27.302 1.00 96.62 87 LEU A O 1
ATOM 701 N N . LEU A 1 88 ? 12.168 3.950 -25.816 1.00 96.56 88 LEU A N 1
ATOM 702 C CA . LEU A 1 88 ? 12.170 5.072 -26.742 1.00 96.56 88 LEU A CA 1
ATOM 703 C C . LEU A 1 88 ? 13.512 5.130 -27.463 1.00 96.56 88 LEU A C 1
ATOM 705 O O . LEU A 1 88 ? 13.527 5.232 -28.684 1.00 96.56 88 LEU A O 1
ATOM 709 N N . HIS A 1 89 ? 14.616 5.062 -26.711 1.00 97.38 89 HIS A N 1
ATOM 710 C CA . HIS A 1 89 ? 15.983 5.122 -27.233 1.00 97.38 89 HIS A CA 1
ATOM 711 C C . HIS A 1 89 ? 16.947 4.325 -26.352 1.00 97.38 89 HIS A C 1
ATOM 713 O O . HIS A 1 89 ? 16.875 4.391 -25.123 1.00 97.38 89 HIS A O 1
ATOM 719 N N . ASP A 1 90 ? 17.890 3.635 -26.988 1.00 96.62 90 ASP A N 1
ATOM 720 C CA . ASP A 1 90 ? 19.017 2.974 -26.333 1.00 96.62 90 ASP A CA 1
ATOM 721 C C . ASP A 1 90 ? 20.314 3.727 -26.660 1.00 96.62 90 ASP A C 1
ATOM 723 O O . ASP A 1 90 ? 20.684 3.861 -27.826 1.00 96.62 90 ASP A O 1
ATOM 727 N N . PHE A 1 91 ? 20.983 4.251 -25.634 1.00 96.81 91 PHE A N 1
ATOM 728 C CA . PHE A 1 91 ? 22.266 4.952 -25.735 1.00 96.81 91 PHE A CA 1
ATOM 729 C C . PHE A 1 91 ? 23.444 4.067 -25.290 1.00 96.81 91 PHE A C 1
ATOM 731 O O . PHE A 1 91 ? 24.556 4.565 -25.098 1.00 96.81 91 PHE A O 1
ATOM 738 N N . GLY A 1 92 ? 23.221 2.766 -25.076 1.00 95.94 92 GLY A N 1
ATOM 739 C CA . GLY A 1 92 ? 24.217 1.798 -24.618 1.00 95.94 92 GLY A CA 1
ATOM 740 C C . GLY A 1 92 ? 24.545 1.933 -23.129 1.00 95.94 92 GLY A C 1
ATOM 741 O O . GLY A 1 92 ? 24.315 1.008 -22.356 1.00 95.94 92 GLY A O 1
ATOM 742 N N . ALA A 1 93 ? 25.055 3.091 -22.697 1.00 96.81 93 ALA A N 1
ATOM 743 C CA . ALA A 1 93 ? 25.347 3.362 -21.283 1.00 96.81 93 ALA A CA 1
ATOM 744 C C . ALA A 1 93 ? 24.078 3.629 -20.455 1.00 96.81 93 ALA A C 1
ATOM 746 O O . ALA A 1 93 ? 24.063 3.435 -19.240 1.00 96.81 93 ALA A O 1
ATOM 747 N N . TYR A 1 94 ? 23.020 4.095 -21.116 1.00 96.12 94 TYR A N 1
ATOM 748 C CA . TYR A 1 94 ? 21.699 4.302 -20.539 1.00 96.12 94 TYR A CA 1
ATOM 749 C C . TYR A 1 94 ? 20.636 4.128 -21.622 1.00 96.12 94 TYR A C 1
ATOM 751 O O . TYR A 1 94 ? 20.930 4.131 -22.814 1.00 96.12 94 TYR A O 1
ATOM 759 N N . SER A 1 95 ? 19.385 3.991 -21.212 1.00 96.25 95 SER A N 1
ATOM 760 C CA . SER A 1 95 ? 18.246 3.889 -22.118 1.00 96.25 95 SER A CA 1
ATOM 761 C C . SER A 1 95 ? 17.076 4.692 -21.566 1.00 96.25 95 SER A C 1
ATOM 763 O O . SER A 1 95 ? 16.948 4.886 -20.356 1.00 96.25 95 SER A O 1
ATOM 765 N N . VAL A 1 96 ? 16.242 5.197 -22.468 1.00 95.62 96 VAL A N 1
ATOM 766 C CA . VAL A 1 96 ? 15.020 5.937 -22.152 1.00 95.62 96 VAL A CA 1
ATOM 767 C C . VAL A 1 96 ? 13.842 5.021 -22.456 1.00 95.62 96 VAL A C 1
ATOM 769 O O . VAL A 1 96 ? 13.712 4.559 -23.590 1.00 95.62 96 VAL A O 1
ATOM 772 N N . TRP A 1 97 ? 13.005 4.767 -21.453 1.00 93.81 97 TRP A N 1
ATOM 773 C CA . TRP A 1 97 ? 11.861 3.848 -21.485 1.00 93.81 97 TRP A CA 1
ATOM 774 C C . TRP A 1 97 ? 10.557 4.557 -21.130 1.00 93.81 97 TRP A C 1
ATOM 776 O O . TRP A 1 97 ? 10.637 5.598 -20.437 1.00 93.81 97 TRP A O 1
#

Sequence (97 aa):
MSDNTVRFELKIPVEKGSVNAIDLLADHCELSRQQIKQAMSKGAVWLQKGKRTQRLRRATKNLNSGELLQLYYDKRLLDQTPVPPKLLHDFGAYSVW

Foldseek 3Di:
DPPPFPWDKDKDADAAWFDFPLVVVVVVDVDDSVVVLLQLCVQQKWKADPPDIDRRNDRPDTGGHGIIIMGGDGPVVSPDDDDPDDFPDDPPVDTDD